Protein AF-A0A8J9UIL4-F1 (afdb_monomer)

Solvent-accessible surface area (backbone atoms only — not comparable to full-atom values): 5146 Å² total; per-residue (Å²): 136,87,82,81,81,80,79,78,79,76,74,73,76,83,77,59,75,65,41,62,36,66,78,47,51,79,39,63,75,52,36,51,57,45,49,52,56,50,52,54,50,49,59,75,53,67,78,56,86,92,60,55,70,66,58,56,48,51,52,50,54,48,49,51,54,52,47,42,42,70,74,50,27,69,40,82,55,78,82,88,128

Secondary structure (DSSP, 8-state):
---------------PPPEE-GGGGGSHHHHHHHHHHHHHHHHHTS--TT--HHHHHHHHHHHHHHHHHHHT-EEPPPPP-

Structure (mmCIF, N/CA/C/O backbone):
data_AF-A0A8J9UIL4-F1
#
_entry.id   AF-A0A8J9UIL4-F1
#
loop_
_atom_site.group_PDB
_atom_site.id
_atom_site.type_symbol
_atom_site.label_atom_id
_atom_site.label_alt_id
_atom_site.label_comp_id
_atom_site.label_asym_id
_atom_site.label_entity_id
_atom_site.label_seq_id
_atom_site.pdbx_PDB_ins_code
_atom_site.Cartn_x
_atom_site.Cartn_y
_atom_site.Cartn_z
_atom_site.occupancy
_atom_site.B_iso_or_equiv
_atom_site.auth_seq_id
_atom_site.auth_comp_id
_atom_site.auth_asym_id
_atom_site.auth_atom_id
_atom_site.pdbx_PDB_model_num
ATOM 1 N N . MET A 1 1 ? -28.220 -45.233 -36.231 1.00 37.81 1 MET A N 1
ATOM 2 C CA . MET A 1 1 ? -26.930 -44.517 -36.313 1.00 37.81 1 MET A CA 1
ATOM 3 C C . MET A 1 1 ? -26.770 -43.730 -35.027 1.00 37.81 1 MET A C 1
ATOM 5 O O . MET A 1 1 ? -27.570 -42.837 -34.787 1.00 37.81 1 MET A O 1
ATOM 9 N N . GLU A 1 2 ? -25.819 -44.105 -34.176 1.00 38.44 2 GLU A N 1
ATOM 10 C CA . GLU A 1 2 ? -25.531 -43.372 -32.940 1.00 38.44 2 GLU A CA 1
ATOM 11 C C . GLU A 1 2 ? -24.565 -42.225 -33.240 1.00 38.44 2 GLU A C 1
ATOM 13 O O . GLU A 1 2 ? -23.463 -42.435 -33.746 1.00 38.44 2 GLU A O 1
ATOM 18 N N . VAL A 1 3 ? -24.988 -40.995 -32.951 1.00 41.12 3 VAL A N 1
ATOM 19 C CA . VAL A 1 3 ? -24.148 -39.805 -33.096 1.00 41.12 3 VAL A CA 1
ATOM 20 C C . VAL A 1 3 ? -23.501 -39.527 -31.744 1.00 41.12 3 VAL A C 1
ATOM 22 O O . VAL A 1 3 ? -24.112 -38.944 -30.852 1.00 41.12 3 VAL A O 1
ATOM 25 N N . ILE A 1 4 ? -22.253 -39.964 -31.579 1.00 51.34 4 ILE A N 1
ATOM 26 C CA . ILE A 1 4 ? -21.469 -39.694 -30.369 1.00 51.34 4 ILE A CA 1
ATOM 27 C C . ILE A 1 4 ? -20.926 -38.262 -30.452 1.00 51.34 4 ILE A C 1
ATOM 29 O O . ILE A 1 4 ? -19.910 -37.989 -31.095 1.00 51.34 4 ILE A O 1
ATOM 33 N N . LEU A 1 5 ? -21.610 -37.331 -29.787 1.00 50.69 5 LEU A N 1
ATOM 34 C CA . LEU A 1 5 ? -21.161 -35.949 -29.616 1.00 50.69 5 LEU A CA 1
ATOM 35 C C . LEU A 1 5 ? -19.975 -35.902 -28.640 1.00 50.69 5 LEU A C 1
ATOM 37 O O . LEU A 1 5 ? -20.138 -35.905 -27.422 1.00 50.69 5 LEU A O 1
ATOM 41 N N . LYS A 1 6 ? -18.751 -35.841 -29.176 1.00 53.03 6 LYS A N 1
ATOM 42 C CA . LYS A 1 6 ? -17.537 -35.594 -28.383 1.00 53.03 6 LYS A CA 1
ATOM 43 C C . LYS A 1 6 ? -17.460 -34.116 -28.003 1.00 53.03 6 LYS A C 1
ATOM 45 O O . LYS A 1 6 ? -16.888 -33.304 -28.729 1.00 53.03 6 LYS A O 1
ATOM 50 N N . ILE A 1 7 ? -18.014 -33.770 -26.845 1.00 54.75 7 ILE A N 1
ATOM 51 C CA . ILE A 1 7 ? -17.839 -32.449 -26.236 1.00 54.75 7 ILE A CA 1
ATOM 52 C C . ILE A 1 7 ? -16.366 -32.314 -25.823 1.00 54.75 7 ILE A C 1
ATOM 54 O O . ILE A 1 7 ? -15.913 -32.924 -24.855 1.00 54.75 7 ILE A O 1
ATOM 58 N N . LYS A 1 8 ? -15.586 -31.524 -26.571 1.00 55.19 8 LYS A N 1
ATOM 59 C CA . LYS A 1 8 ? -14.251 -31.096 -26.135 1.00 55.19 8 LYS A CA 1
ATOM 60 C C . LYS A 1 8 ? -14.430 -30.106 -24.988 1.00 55.19 8 LYS A C 1
ATOM 62 O O . LYS A 1 8 ? -14.753 -28.944 -25.220 1.00 55.19 8 LYS A O 1
ATOM 67 N N . LEU A 1 9 ? -14.205 -30.566 -23.758 1.00 42.41 9 LEU A N 1
ATOM 68 C CA . LEU A 1 9 ? -14.082 -29.693 -22.596 1.00 42.41 9 LEU A CA 1
ATOM 69 C C . LEU A 1 9 ? -12.883 -28.763 -22.828 1.00 42.41 9 LEU A C 1
ATOM 71 O O . LEU A 1 9 ? -11.724 -29.169 -22.714 1.00 42.41 9 LEU A O 1
ATOM 75 N N . ASN A 1 10 ? -13.156 -27.518 -23.207 1.00 47.84 10 ASN A N 1
ATOM 76 C CA . ASN A 1 10 ? -12.144 -26.477 -23.254 1.00 47.84 10 ASN A CA 1
ATOM 77 C C . ASN A 1 10 ? -11.796 -26.152 -21.797 1.00 47.84 10 ASN A C 1
ATOM 79 O O . ASN A 1 10 ? -12.500 -25.377 -21.152 1.00 47.84 10 ASN A O 1
ATOM 83 N N . LYS A 1 11 ? -10.775 -26.819 -21.242 1.00 51.00 11 LYS A N 1
ATOM 84 C CA . LYS A 1 11 ? -10.246 -26.504 -19.911 1.00 51.00 11 LYS A CA 1
ATOM 85 C C . LYS A 1 11 ? -9.832 -25.034 -19.942 1.00 51.00 11 LYS A C 1
ATOM 87 O O . LYS A 1 11 ? -8.804 -24.698 -20.534 1.00 51.00 11 LYS A O 1
ATOM 92 N N . GLN A 1 12 ? -10.655 -24.157 -19.363 1.00 51.97 12 GLN A N 1
ATOM 93 C CA . GLN A 1 12 ? -10.261 -22.779 -19.101 1.00 51.97 12 GLN A CA 1
ATOM 94 C C . GLN A 1 12 ? -8.917 -22.847 -18.377 1.00 51.97 12 GLN A C 1
ATOM 96 O O . GLN A 1 12 ? -8.789 -23.537 -17.368 1.00 51.97 12 GLN A O 1
ATOM 101 N N . LYS A 1 13 ? -7.889 -22.206 -18.943 1.00 52.50 13 LYS A N 1
ATOM 102 C CA . LYS A 1 13 ? -6.602 -22.057 -18.262 1.00 52.50 13 LYS A CA 1
ATOM 103 C C . LYS A 1 13 ? -6.896 -21.410 -16.914 1.00 52.50 13 LYS A C 1
ATOM 105 O O . LYS A 1 13 ? -7.389 -20.284 -16.904 1.00 52.50 13 LYS A O 1
ATOM 110 N N . GLU A 1 14 ? -6.601 -22.109 -15.823 1.00 49.81 14 GLU A N 1
ATOM 111 C CA . GLU A 1 14 ? -6.612 -21.529 -14.484 1.00 49.81 14 GLU A CA 1
ATOM 112 C C . GLU A 1 14 ? -5.755 -20.260 -14.516 1.00 49.81 14 GLU A C 1
ATOM 114 O 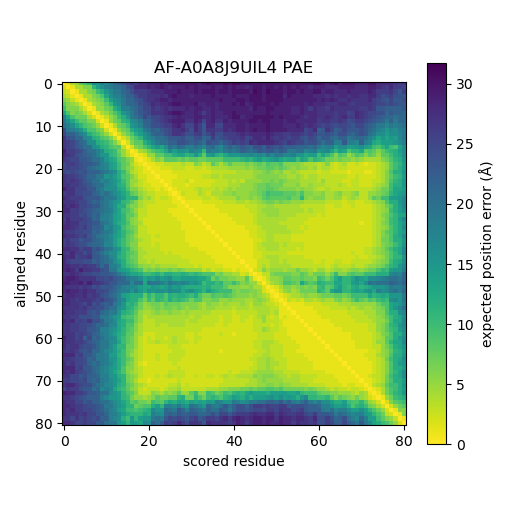O . GLU A 1 14 ? -4.535 -20.287 -14.691 1.00 49.81 14 GLU A O 1
ATOM 119 N N . CYS A 1 15 ? -6.426 -19.112 -14.472 1.00 46.06 15 CYS A N 1
ATOM 120 C CA . CYS A 1 15 ? -5.773 -17.822 -14.408 1.00 46.06 15 CYS A CA 1
ATOM 121 C C . CYS A 1 15 ? -5.432 -17.599 -12.937 1.00 46.06 15 CYS A C 1
ATOM 123 O O . CYS A 1 15 ? -6.272 -17.134 -12.170 1.00 46.06 15 CYS A O 1
ATOM 125 N N . HIS A 1 16 ? -4.228 -17.998 -12.523 1.00 61.34 16 HIS A N 1
ATOM 126 C CA . HIS A 1 16 ? -3.795 -17.778 -11.147 1.00 61.34 16 HIS A CA 1
ATOM 127 C C . HIS A 1 16 ? -3.783 -16.285 -10.811 1.00 61.34 16 HIS A C 1
ATOM 129 O O . HIS A 1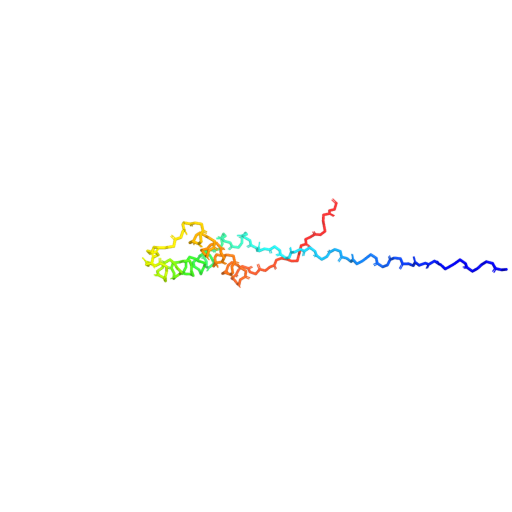 16 ? -3.402 -15.436 -11.627 1.00 61.34 16 HIS A O 1
ATOM 135 N N . THR A 1 17 ? -4.186 -15.978 -9.579 1.00 61.19 17 THR A N 1
ATOM 136 C CA . THR A 1 17 ? -4.251 -14.621 -9.048 1.00 61.19 17 THR A CA 1
ATOM 137 C C . THR A 1 17 ? -2.871 -13.968 -9.164 1.00 61.19 17 THR A C 1
ATOM 139 O O . THR A 1 17 ? -1.890 -14.524 -8.668 1.00 61.19 17 THR A O 1
ATOM 142 N N . PRO A 1 18 ? -2.746 -12.800 -9.816 1.00 65.75 18 PRO A N 1
ATOM 143 C CA . PRO A 1 18 ? -1.448 -12.163 -9.988 1.00 65.75 18 PRO A CA 1
ATOM 144 C C . PRO A 1 18 ? -0.804 -11.856 -8.632 1.00 65.75 18 PRO A C 1
ATOM 146 O O . PRO A 1 18 ? -1.394 -11.129 -7.828 1.00 65.75 18 PRO A O 1
ATOM 149 N N . THR A 1 19 ? 0.404 -12.366 -8.395 1.00 82.56 19 THR A N 1
ATOM 150 C CA . THR A 1 19 ? 1.144 -12.129 -7.149 1.00 82.56 19 THR A CA 1
ATOM 151 C C . THR A 1 19 ? 1.921 -10.818 -7.223 1.00 82.56 19 THR A C 1
ATOM 153 O O . THR A 1 19 ? 2.458 -10.449 -8.272 1.00 82.56 19 THR A O 1
ATOM 156 N N . ILE A 1 20 ? 1.958 -10.081 -6.113 1.00 87.56 20 ILE A N 1
ATOM 157 C CA . ILE A 1 20 ? 2.765 -8.862 -5.984 1.00 87.56 20 ILE A CA 1
ATOM 158 C C . ILE A 1 20 ? 4.246 -9.259 -5.996 1.00 87.56 20 ILE A C 1
ATOM 160 O O . ILE A 1 20 ? 4.636 -10.245 -5.370 1.00 87.56 20 ILE A O 1
ATOM 164 N N . LYS A 1 21 ? 5.078 -8.498 -6.712 1.00 90.06 21 LYS A N 1
ATOM 165 C CA . LYS A 1 21 ? 6.521 -8.753 -6.828 1.00 90.06 21 LYS A CA 1
ATOM 166 C C . LYS A 1 21 ? 7.289 -8.284 -5.586 1.00 90.06 21 LYS A C 1
ATOM 168 O O . LYS A 1 21 ? 8.099 -7.369 -5.674 1.00 90.06 21 LYS A O 1
ATOM 173 N N . TRP A 1 22 ? 7.049 -8.906 -4.434 1.00 89.31 22 TRP A N 1
ATOM 174 C CA . TRP A 1 22 ? 7.659 -8.512 -3.154 1.00 89.31 22 TRP A CA 1
ATOM 175 C C . TRP A 1 22 ? 9.193 -8.445 -3.180 1.00 89.31 22 TRP A C 1
ATOM 177 O O . TRP A 1 22 ? 9.758 -7.568 -2.541 1.00 89.31 22 TRP A O 1
ATOM 187 N N . TYR A 1 23 ? 9.852 -9.273 -4.000 1.00 88.25 23 TYR A N 1
ATOM 188 C CA . TYR A 1 23 ? 11.309 -9.240 -4.208 1.00 88.25 23 TYR A CA 1
ATOM 189 C C . TYR A 1 23 ? 11.840 -7.875 -4.694 1.00 88.25 23 TYR A C 1
ATOM 191 O O . TYR A 1 23 ? 13.013 -7.569 -4.537 1.00 88.25 23 TYR A O 1
ATOM 199 N N . MET A 1 24 ? 10.991 -7.015 -5.269 1.00 90.19 24 MET A N 1
ATOM 200 C CA . MET A 1 24 ? 11.384 -5.662 -5.680 1.00 90.19 24 MET A CA 1
ATOM 201 C C . MET A 1 24 ? 11.685 -4.736 -4.493 1.00 90.19 24 MET A C 1
ATOM 203 O O . MET A 1 24 ? 12.293 -3.693 -4.709 1.00 90.19 24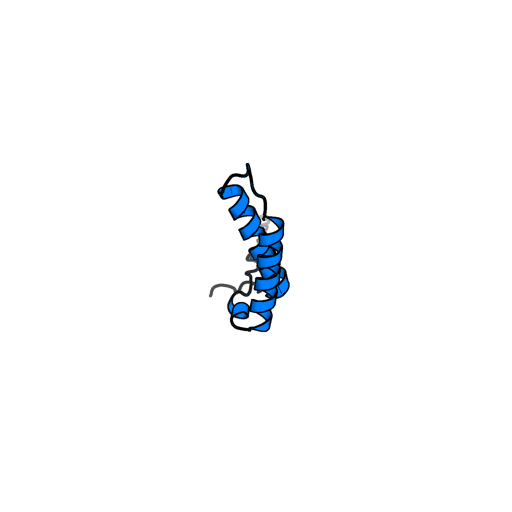 MET A O 1
ATOM 207 N N . LEU A 1 25 ? 11.299 -5.103 -3.264 1.00 89.25 25 LEU A N 1
ATOM 208 C CA . LEU A 1 25 ? 11.658 -4.369 -2.044 1.00 89.25 25 LEU A CA 1
ATOM 209 C C . LEU A 1 25 ? 13.165 -4.356 -1.767 1.00 89.25 25 LEU A C 1
ATOM 211 O O . LEU A 1 25 ? 13.635 -3.462 -1.077 1.00 89.25 25 LEU A O 1
ATOM 215 N N . GLU A 1 26 ? 13.928 -5.290 -2.338 1.00 89.31 26 GLU A N 1
ATOM 216 C CA . GLU A 1 26 ? 15.395 -5.275 -2.269 1.00 89.31 26 GLU A CA 1
ATOM 217 C C . GLU A 1 26 ? 15.996 -4.048 -2.977 1.00 89.31 26 GLU A C 1
ATOM 219 O O . GLU A 1 26 ? 17.146 -3.684 -2.742 1.00 89.31 26 GLU A O 1
ATOM 224 N N . LYS A 1 27 ? 15.223 -3.380 -3.845 1.00 92.19 27 LYS A N 1
ATOM 225 C CA . LYS A 1 27 ? 15.625 -2.124 -4.477 1.00 92.19 27 LYS A CA 1
ATOM 226 C C . LYS A 1 27 ? 15.234 -0.953 -3.584 1.00 92.19 27 LYS A C 1
ATOM 228 O O . LYS A 1 27 ? 14.042 -0.692 -3.412 1.00 92.19 27 LYS A O 1
ATOM 233 N N . ASN A 1 28 ? 16.228 -0.187 -3.134 1.00 88.38 28 ASN A N 1
ATOM 234 C CA . ASN A 1 28 ? 16.022 0.989 -2.281 1.00 88.38 28 ASN A CA 1
ATOM 235 C C . ASN A 1 28 ? 14.944 1.936 -2.828 1.00 88.38 28 ASN A C 1
ATOM 237 O O . ASN A 1 28 ? 14.037 2.299 -2.097 1.00 88.38 28 ASN A O 1
ATOM 241 N N . GLU A 1 29 ? 14.942 2.251 -4.125 1.00 92.88 29 GLU A N 1
ATOM 242 C CA . GLU A 1 29 ? 13.918 3.130 -4.716 1.00 92.88 29 GLU A CA 1
ATOM 243 C C . GLU A 1 29 ? 12.479 2.614 -4.545 1.00 92.88 29 GLU A C 1
ATOM 245 O O . GLU A 1 29 ? 11.540 3.395 -4.398 1.00 92.88 29 GLU A O 1
ATOM 250 N N . CYS A 1 30 ? 12.279 1.295 -4.595 1.00 91.00 30 CYS A N 1
ATOM 251 C CA . CYS A 1 30 ? 10.965 0.682 -4.414 1.00 91.00 30 CYS A CA 1
ATOM 252 C C . CYS A 1 30 ? 10.569 0.646 -2.934 1.00 91.00 30 CYS A C 1
ATOM 254 O O . CYS A 1 30 ? 9.404 0.887 -2.613 1.00 91.00 30 CYS A O 1
ATOM 256 N N . ALA A 1 31 ? 11.529 0.372 -2.046 1.00 92.12 31 ALA A N 1
ATOM 257 C CA . ALA A 1 31 ? 11.326 0.404 -0.602 1.00 92.12 31 ALA A CA 1
ATOM 258 C C . ALA A 1 31 ? 10.983 1.817 -0.107 1.00 92.12 31 ALA A C 1
ATOM 260 O O . ALA A 1 31 ? 10.011 1.975 0.627 1.00 92.12 31 ALA A O 1
ATOM 261 N N . GLU A 1 32 ? 11.704 2.840 -0.573 1.00 95.69 32 GLU A N 1
ATOM 262 C CA . GLU A 1 32 ? 11.467 4.247 -0.229 1.00 95.69 32 GLU A CA 1
ATOM 263 C C . GLU A 1 32 ? 10.052 4.686 -0.621 1.00 95.69 32 GLU A C 1
ATOM 265 O O . GLU A 1 32 ? 9.304 5.176 0.220 1.00 95.69 32 GLU A O 1
ATOM 270 N N . LYS A 1 33 ? 9.627 4.395 -1.857 1.00 93.88 33 LYS A N 1
ATOM 271 C CA . LYS A 1 33 ? 8.271 4.730 -2.326 1.00 93.88 33 LYS A CA 1
ATOM 272 C C . LYS A 1 33 ? 7.175 4.027 -1.528 1.00 93.88 33 LYS A C 1
ATOM 274 O O . LYS A 1 33 ? 6.107 4.592 -1.311 1.00 93.88 33 LYS A O 1
ATOM 279 N N . ILE A 1 34 ? 7.398 2.777 -1.116 1.00 93.81 34 ILE A N 1
ATOM 280 C CA . ILE A 1 34 ? 6.436 2.067 -0.263 1.00 93.81 34 ILE A CA 1
ATOM 281 C C . ILE A 1 34 ? 6.414 2.687 1.130 1.00 93.81 34 ILE A C 1
ATOM 283 O O . ILE A 1 34 ? 5.332 2.917 1.665 1.00 93.81 34 ILE A O 1
ATOM 287 N N . ARG A 1 35 ? 7.584 2.988 1.699 1.00 94.38 35 ARG A N 1
ATOM 288 C CA . ARG A 1 35 ? 7.709 3.615 3.014 1.00 94.38 35 ARG A CA 1
ATOM 289 C C . ARG A 1 35 ? 6.978 4.952 3.056 1.00 94.38 35 ARG A C 1
ATOM 291 O O . ARG A 1 35 ? 6.191 5.155 3.970 1.00 94.38 35 ARG A O 1
ATOM 298 N N . GLU A 1 36 ? 7.182 5.814 2.061 1.00 95.69 36 GLU A N 1
ATOM 299 C CA . GLU A 1 36 ? 6.480 7.099 1.934 1.00 95.69 36 GLU A CA 1
ATOM 300 C C . GLU A 1 36 ? 4.961 6.915 2.000 1.00 95.69 36 GLU A C 1
ATOM 302 O O . GLU A 1 36 ? 4.310 7.507 2.855 1.00 95.69 36 GLU A O 1
ATOM 307 N N . ARG A 1 37 ? 4.403 6.005 1.191 1.00 94.38 37 ARG A N 1
ATOM 308 C CA . ARG A 1 37 ? 2.956 5.727 1.181 1.00 94.38 37 ARG A CA 1
ATOM 309 C C . ARG A 1 37 ? 2.424 5.206 2.511 1.00 94.38 37 ARG A C 1
ATOM 311 O O . ARG A 1 37 ? 1.316 5.554 2.909 1.00 94.38 37 ARG A O 1
ATOM 318 N N . VAL A 1 38 ? 3.188 4.355 3.188 1.00 93.56 38 VAL A N 1
ATOM 319 C CA . VAL A 1 38 ? 2.789 3.810 4.490 1.00 93.56 38 VAL A CA 1
ATOM 320 C C . VAL A 1 38 ? 2.834 4.892 5.566 1.00 93.56 38 VAL A C 1
ATOM 322 O O . VAL A 1 38 ? 1.905 4.982 6.363 1.00 93.56 38 VAL A O 1
ATOM 325 N N . VAL A 1 39 ? 3.867 5.737 5.572 1.00 93.56 39 VAL A N 1
ATOM 326 C CA . VAL A 1 39 ? 4.003 6.843 6.530 1.00 93.56 39 VAL A CA 1
ATOM 327 C C . VAL A 1 39 ? 2.913 7.893 6.315 1.00 93.56 39 VAL A C 1
ATOM 329 O O . VAL A 1 39 ? 2.279 8.290 7.289 1.00 93.56 39 VAL A 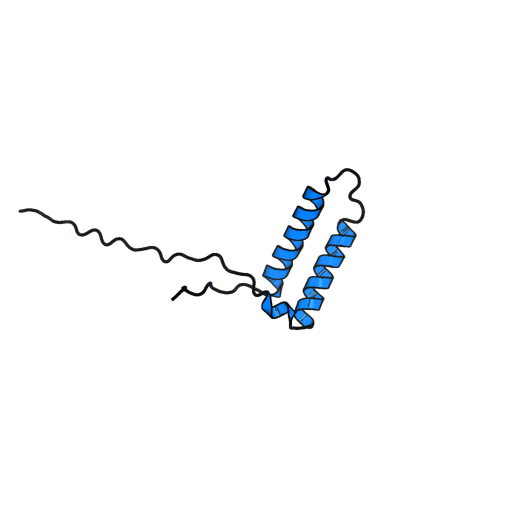O 1
ATOM 332 N N . GLU A 1 40 ? 2.627 8.280 5.067 1.00 94.31 40 GLU A N 1
ATOM 333 C CA . GLU A 1 40 ? 1.478 9.137 4.727 1.00 94.31 40 GLU A CA 1
ATOM 334 C C . GLU A 1 40 ? 0.188 8.571 5.337 1.00 94.31 40 GLU A C 1
ATOM 336 O O . GLU A 1 40 ? -0.530 9.273 6.050 1.00 94.31 40 GLU A O 1
ATOM 341 N N . LYS A 1 41 ? -0.056 7.266 5.152 1.00 92.56 41 LYS A N 1
ATOM 342 C CA . LYS A 1 41 ? -1.251 6.616 5.692 1.00 92.56 41 LYS A CA 1
ATOM 343 C C . LYS A 1 41 ? -1.272 6.561 7.221 1.00 92.56 41 LYS A C 1
ATOM 345 O O . LYS A 1 41 ? -2.335 6.697 7.818 1.00 92.56 41 LYS A O 1
ATOM 350 N N . MET A 1 42 ? -0.125 6.362 7.869 1.00 90.25 42 MET A N 1
ATOM 351 C CA . MET A 1 42 ? -0.016 6.417 9.333 1.00 90.25 42 MET A CA 1
ATOM 352 C C . MET A 1 42 ? -0.380 7.800 9.874 1.00 90.25 42 MET A C 1
ATOM 354 O O . MET A 1 42 ? -1.074 7.881 10.882 1.00 90.25 42 MET A O 1
ATOM 358 N N . ILE A 1 43 ? 0.053 8.866 9.196 1.00 91.00 43 ILE A N 1
ATOM 359 C CA . ILE A 1 43 ? -0.262 10.249 9.573 1.00 91.00 43 ILE A CA 1
ATOM 360 C C . ILE A 1 43 ? -1.757 10.531 9.383 1.00 91.00 43 ILE A C 1
ATOM 362 O O . ILE A 1 43 ? -2.382 11.083 10.286 1.00 91.00 43 ILE A O 1
ATOM 366 N N . GLU A 1 44 ? -2.356 10.105 8.264 1.00 89.00 44 GLU A N 1
ATOM 367 C CA . GLU A 1 44 ? -3.814 10.198 8.045 1.00 89.00 44 GLU A CA 1
ATOM 368 C C . GLU A 1 44 ? -4.613 9.498 9.151 1.00 89.00 44 GLU A C 1
ATOM 370 O O . GLU A 1 44 ? -5.694 9.937 9.536 1.00 89.00 44 GLU A O 1
ATOM 375 N N . MET A 1 45 ? -4.068 8.400 9.668 1.00 86.69 45 MET A N 1
ATOM 376 C CA . MET A 1 45 ? -4.640 7.616 10.756 1.00 86.69 45 MET A CA 1
ATOM 377 C C . MET A 1 45 ? -4.158 8.074 12.143 1.00 86.69 45 MET A C 1
ATOM 379 O O . MET A 1 45 ? -4.284 7.332 13.111 1.00 86.69 45 MET A O 1
ATOM 383 N N . GLY A 1 46 ? -3.595 9.279 12.270 1.00 80.81 46 GLY A N 1
ATOM 384 C CA . GLY A 1 46 ? -3.055 9.793 13.532 1.00 80.81 46 GLY A CA 1
ATOM 385 C C . GLY A 1 46 ? -4.097 9.973 14.643 1.00 80.81 46 GLY A C 1
ATOM 386 O O . GLY A 1 46 ? -3.735 9.944 15.818 1.00 80.81 46 GLY A O 1
ATOM 387 N N . ASP A 1 47 ? -5.383 10.095 14.295 1.00 73.81 47 ASP A N 1
ATOM 388 C CA . ASP A 1 47 ? -6.490 10.130 15.256 1.00 73.81 47 ASP A CA 1
ATOM 389 C C . ASP A 1 47 ? -7.490 8.996 14.992 1.00 73.81 47 ASP A C 1
ATOM 391 O O . ASP A 1 47 ? -8.407 9.085 14.174 1.00 73.81 47 ASP A O 1
ATOM 395 N N . MET A 1 48 ? -7.267 7.879 15.683 1.00 72.94 48 MET A N 1
ATOM 396 C CA . MET A 1 48 ? -8.068 6.653 15.578 1.00 72.94 48 MET A CA 1
ATOM 397 C C . MET A 1 48 ? -8.921 6.431 16.827 1.00 72.94 48 MET A C 1
ATOM 399 O O . MET A 1 48 ? -9.317 5.303 17.129 1.00 72.94 48 MET A O 1
ATOM 403 N N . LYS A 1 49 ? -9.199 7.498 17.587 1.00 72.12 49 LYS A N 1
ATOM 404 C CA . LYS A 1 49 ? -10.024 7.409 18.792 1.00 72.12 49 LYS A CA 1
ATOM 405 C C . LYS A 1 49 ? -11.395 6.826 18.439 1.00 72.12 49 LYS A C 1
ATOM 407 O O . LYS A 1 49 ? -12.117 7.369 17.610 1.00 72.12 49 LYS A O 1
ATOM 412 N N . GLY A 1 50 ? -11.749 5.715 19.081 1.00 76.31 50 GLY A N 1
ATOM 413 C CA . GLY A 1 50 ? -13.038 5.047 18.886 1.00 76.31 50 GLY A CA 1
ATOM 414 C C . GLY A 1 50 ? -13.095 4.019 17.751 1.00 76.31 50 GLY A C 1
ATOM 415 O O . GLY A 1 50 ? -14.154 3.427 17.574 1.00 76.31 50 GLY A O 1
ATOM 416 N N . ARG A 1 51 ? -11.997 3.766 17.022 1.00 81.94 51 ARG A N 1
ATOM 417 C CA . ARG A 1 51 ? -11.905 2.630 16.085 1.00 81.94 51 ARG A CA 1
ATOM 418 C C . ARG A 1 51 ? -11.314 1.393 16.748 1.00 81.94 51 ARG A C 1
ATOM 420 O O . ARG A 1 51 ? -10.422 1.490 17.594 1.00 81.94 51 ARG A O 1
ATOM 427 N N . GLU A 1 52 ? -11.791 0.221 16.340 1.00 87.38 52 GLU A N 1
ATOM 428 C CA . GLU A 1 52 ? -11.230 -1.043 16.811 1.00 87.38 52 GLU A CA 1
ATOM 429 C C . GLU A 1 52 ? -9.850 -1.297 16.195 1.00 87.38 52 GLU A C 1
ATOM 431 O O . GLU A 1 52 ? -9.609 -1.039 15.016 1.00 87.38 52 GLU A O 1
ATOM 436 N N . VAL A 1 53 ? -8.942 -1.894 16.973 1.00 84.06 53 VAL A N 1
ATOM 437 C CA . VAL A 1 53 ? -7.576 -2.228 16.524 1.00 84.06 53 VAL A CA 1
ATOM 438 C C . VAL A 1 53 ? -7.582 -3.046 15.225 1.00 84.06 53 VAL A C 1
ATOM 440 O O . VAL A 1 53 ? -6.741 -2.829 14.351 1.00 84.06 53 VAL A O 1
ATOM 443 N N . ASN A 1 54 ? -8.553 -3.950 15.063 1.00 89.62 54 ASN A N 1
ATOM 444 C CA . ASN A 1 54 ? -8.691 -4.766 13.858 1.00 89.62 54 ASN A CA 1
ATOM 445 C C . ASN A 1 54 ? -9.059 -3.943 12.619 1.00 89.62 54 ASN A C 1
ATOM 447 O O . ASN A 1 54 ? -8.521 -4.196 11.542 1.00 89.62 54 ASN A O 1
ATOM 451 N N . GLU A 1 55 ? -9.944 -2.957 12.750 1.00 87.69 55 GLU A N 1
ATOM 452 C CA . GLU A 1 55 ? -10.309 -2.061 11.648 1.00 87.69 55 GLU A CA 1
ATOM 453 C C . GLU A 1 55 ? -9.099 -1.240 11.210 1.00 87.69 55 GLU A C 1
ATOM 455 O O . GLU A 1 55 ? -8.773 -1.187 10.023 1.00 87.69 55 GLU A O 1
ATOM 460 N N . CYS A 1 56 ? -8.369 -0.703 12.188 1.00 88.38 56 CYS A N 1
ATOM 461 C CA . CYS A 1 56 ? -7.141 0.047 11.970 1.00 88.38 56 CYS A CA 1
ATOM 462 C C . CYS A 1 56 ? -6.087 -0.776 11.222 1.00 88.38 56 CYS A C 1
ATOM 464 O O . CYS A 1 56 ? -5.471 -0.312 10.257 1.00 88.38 56 CYS A O 1
ATOM 466 N N . TRP A 1 57 ? -5.900 -2.029 11.639 1.00 89.94 57 TRP A 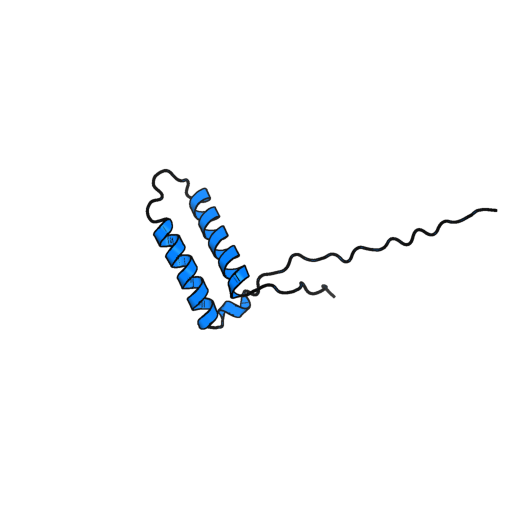N 1
ATOM 467 C CA . TRP A 1 57 ? -4.959 -2.938 10.999 1.00 89.94 57 TRP A CA 1
ATOM 468 C C . TRP A 1 57 ? -5.399 -3.340 9.590 1.00 89.94 57 TRP A C 1
ATOM 470 O O . TRP A 1 57 ? -4.578 -3.377 8.671 1.00 89.94 57 TRP A O 1
ATOM 480 N N . ASN A 1 58 ? -6.690 -3.602 9.389 1.00 92.19 58 ASN A N 1
ATOM 481 C CA . ASN A 1 58 ? -7.236 -3.950 8.081 1.00 92.19 58 ASN A CA 1
ATOM 482 C C . ASN A 1 58 ? -7.067 -2.808 7.074 1.00 92.19 58 ASN A C 1
ATOM 484 O O . ASN A 1 58 ? -6.679 -3.062 5.927 1.00 92.19 58 ASN A O 1
ATOM 488 N N . GLU A 1 59 ? -7.301 -1.566 7.502 1.00 90.88 59 GLU A N 1
ATOM 489 C CA . GLU A 1 59 ? -7.109 -0.373 6.677 1.00 90.88 59 GLU A CA 1
ATOM 490 C C . GLU A 1 59 ? -5.631 -0.189 6.303 1.00 90.88 59 GLU A C 1
ATOM 492 O O . GLU A 1 59 ? -5.299 -0.051 5.119 1.00 90.88 59 GLU A O 1
ATOM 497 N N . MET A 1 60 ? -4.727 -0.305 7.282 1.00 93.06 60 MET A N 1
ATOM 498 C CA . MET A 1 60 ? -3.283 -0.238 7.049 1.00 93.06 60 MET A CA 1
ATOM 499 C C . MET A 1 60 ? -2.805 -1.328 6.083 1.00 93.06 60 MET A C 1
ATOM 501 O O . MET A 1 60 ? -2.124 -1.060 5.090 1.00 93.06 60 MET A O 1
ATOM 505 N N . ALA A 1 61 ? -3.189 -2.578 6.338 1.00 92.25 61 ALA A N 1
ATOM 506 C CA . ALA A 1 61 ? -2.804 -3.706 5.504 1.00 92.25 61 ALA A CA 1
ATOM 507 C C . ALA A 1 61 ? -3.364 -3.567 4.077 1.00 92.25 61 ALA A C 1
ATOM 509 O O . ALA A 1 61 ? -2.714 -3.961 3.105 1.00 92.25 61 ALA A O 1
ATOM 510 N N . GLY A 1 62 ? -4.556 -2.979 3.933 1.00 93.00 62 GLY A N 1
ATOM 511 C CA . GLY A 1 62 ? -5.140 -2.604 2.648 1.00 93.00 62 GLY A CA 1
ATOM 512 C C . GLY A 1 62 ? -4.275 -1.596 1.893 1.00 93.00 62 GLY A C 1
ATOM 513 O O . GLY A 1 62 ? -3.936 -1.838 0.730 1.00 93.00 62 GLY A O 1
ATOM 514 N N . CYS A 1 63 ? -3.860 -0.522 2.568 1.00 93.62 63 CYS A N 1
ATOM 515 C CA . CYS A 1 63 ? -2.963 0.488 2.011 1.00 93.62 63 CYS A CA 1
ATOM 516 C C . CYS A 1 63 ? -1.640 -0.128 1.532 1.00 93.62 63 CYS A C 1
ATOM 518 O O . CYS A 1 63 ? -1.277 0.038 0.366 1.00 93.62 63 CYS A O 1
ATOM 520 N N . ILE A 1 64 ? -0.977 -0.931 2.372 1.00 93.38 64 ILE A N 1
ATOM 521 C CA . ILE A 1 64 ? 0.288 -1.603 2.033 1.00 93.38 64 ILE A CA 1
ATOM 522 C C . ILE A 1 64 ? 0.126 -2.466 0.777 1.00 93.38 64 ILE A C 1
ATOM 524 O O . ILE A 1 64 ? 0.917 -2.363 -0.162 1.00 93.38 64 ILE A O 1
ATOM 528 N N . ARG A 1 65 ? -0.923 -3.300 0.715 1.00 91.75 65 ARG A N 1
ATOM 529 C CA . ARG A 1 65 ? -1.181 -4.156 -0.456 1.00 91.75 65 ARG A CA 1
ATOM 530 C C . ARG A 1 65 ? -1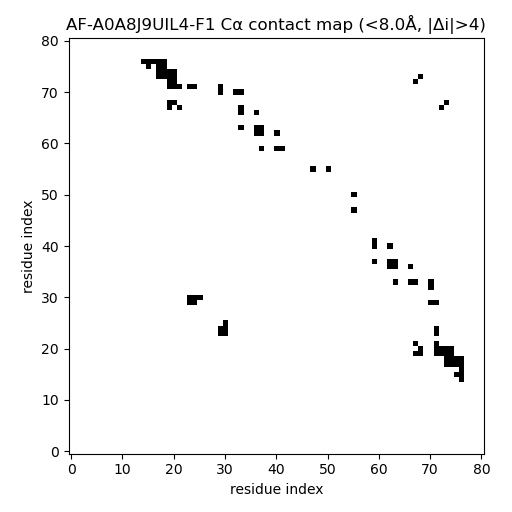.441 -3.336 -1.716 1.00 91.75 65 ARG A C 1
ATOM 532 O O . ARG A 1 65 ? -0.985 -3.722 -2.796 1.00 91.75 65 ARG A O 1
ATOM 539 N N . HIS A 1 66 ? -2.167 -2.225 -1.605 1.00 92.06 66 HIS A N 1
ATOM 540 C CA . HIS A 1 66 ? -2.451 -1.367 -2.749 1.00 92.06 66 HIS A CA 1
ATOM 541 C C . HIS A 1 66 ? -1.192 -0.642 -3.240 1.00 92.06 66 HIS A C 1
ATOM 543 O O . HIS A 1 66 ? -0.917 -0.665 -4.446 1.00 92.06 66 HIS A O 1
ATOM 549 N N . ALA A 1 67 ? -0.414 -0.056 -2.331 1.00 93.00 67 ALA A N 1
ATOM 550 C CA . ALA A 1 67 ? 0.845 0.606 -2.648 1.00 93.00 67 ALA A CA 1
ATOM 551 C C . ALA A 1 67 ? 1.823 -0.378 -3.302 1.00 93.00 67 ALA A C 1
ATOM 553 O O . ALA A 1 67 ? 2.330 -0.123 -4.394 1.00 93.00 67 ALA A O 1
ATOM 554 N N . ALA A 1 68 ? 1.992 -1.563 -2.711 1.00 91.56 68 ALA A N 1
ATOM 555 C CA . ALA A 1 68 ? 2.863 -2.603 -3.243 1.00 91.56 68 ALA A CA 1
ATOM 556 C C . ALA A 1 68 ? 2.424 -3.082 -4.637 1.00 91.56 68 ALA A C 1
ATOM 558 O O . ALA A 1 68 ? 3.257 -3.262 -5.523 1.00 91.56 68 ALA A O 1
ATOM 559 N N . LYS A 1 69 ? 1.116 -3.221 -4.887 1.00 90.75 69 LYS A N 1
ATOM 560 C CA . LYS A 1 69 ? 0.591 -3.559 -6.219 1.00 90.75 69 LYS A CA 1
ATOM 561 C C . LYS A 1 69 ? 0.908 -2.484 -7.266 1.00 90.75 69 LYS A C 1
ATOM 563 O O . LYS A 1 69 ?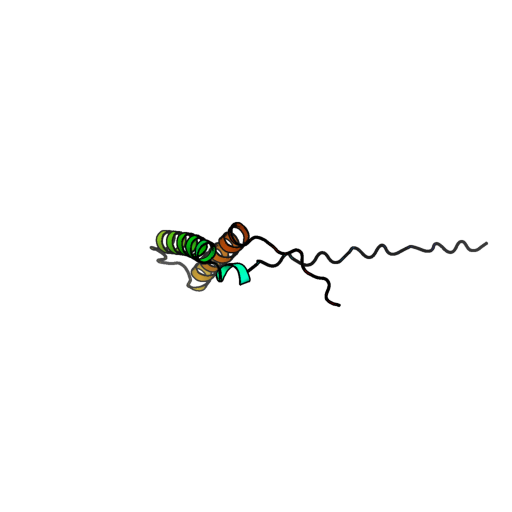 1.164 -2.845 -8.413 1.00 90.75 69 LYS A O 1
ATOM 568 N N . GLY A 1 70 ? 0.861 -1.204 -6.896 1.00 90.19 70 GLY A N 1
ATOM 569 C CA . GLY A 1 70 ? 1.164 -0.089 -7.797 1.00 90.19 70 GLY A CA 1
ATOM 570 C C . GLY A 1 70 ? 2.660 0.072 -8.072 1.00 90.19 70 GLY A C 1
ATOM 571 O O . GLY A 1 70 ? 3.051 0.257 -9.218 1.00 90.19 70 GLY A O 1
ATOM 572 N N . ILE A 1 71 ? 3.490 -0.047 -7.033 1.00 91.69 71 ILE A N 1
ATOM 573 C CA . ILE A 1 71 ? 4.932 0.231 -7.098 1.00 91.69 71 ILE A CA 1
ATOM 574 C C . ILE A 1 71 ? 5.716 -0.986 -7.596 1.00 91.69 71 ILE A C 1
ATOM 576 O O . ILE A 1 71 ? 6.537 -0.873 -8.502 1.00 91.69 71 ILE A O 1
ATOM 580 N N . LEU A 1 72 ? 5.455 -2.168 -7.032 1.00 90.62 72 LEU A N 1
ATOM 581 C CA . LEU A 1 72 ? 6.192 -3.393 -7.372 1.00 90.62 72 LEU A CA 1
ATOM 582 C C . LEU A 1 72 ? 5.610 -4.084 -8.606 1.00 90.62 72 LEU A C 1
ATOM 584 O O . LEU A 1 72 ? 6.279 -4.881 -9.266 1.00 90.62 72 LEU A O 1
ATOM 588 N N . GLY A 1 73 ? 4.352 -3.789 -8.928 1.00 87.31 73 GLY A N 1
ATOM 589 C CA . GLY A 1 73 ? 3.620 -4.447 -9.994 1.00 87.31 73 GLY A CA 1
ATOM 590 C C . GLY A 1 73 ? 3.256 -5.897 -9.661 1.00 87.31 73 GLY A C 1
ATOM 591 O O . GLY A 1 73 ? 3.411 -6.396 -8.542 1.00 87.31 73 GLY A O 1
ATOM 592 N N . LYS A 1 74 ? 2.739 -6.592 -10.675 1.00 85.50 74 LYS A N 1
ATOM 593 C CA . LYS A 1 74 ? 2.238 -7.966 -10.569 1.00 85.50 74 LYS A CA 1
ATOM 594 C C . LYS A 1 74 ? 3.038 -8.914 -11.450 1.00 85.50 74 LYS A C 1
ATOM 596 O O . LYS A 1 74 ? 3.426 -8.558 -12.563 1.00 85.50 74 LYS A O 1
ATOM 601 N N . SER A 1 75 ? 3.275 -10.127 -10.968 1.00 75.94 75 SER A N 1
ATOM 602 C CA . SER A 1 75 ? 3.761 -11.225 -11.798 1.00 75.94 75 SER A CA 1
ATOM 603 C C . SER A 1 75 ? 2.574 -11.991 -12.396 1.00 75.94 75 SER A C 1
ATOM 605 O O . SER A 1 75 ? 1.524 -12.129 -11.762 1.00 75.94 75 SER A O 1
ATOM 607 N N . LYS A 1 76 ? 2.713 -12.456 -13.645 1.00 66.44 76 LYS A N 1
ATOM 608 C CA . LYS A 1 76 ? 1.808 -13.478 -14.185 1.00 66.44 76 LYS A CA 1
ATOM 609 C C . LYS A 1 76 ? 2.202 -14.772 -13.475 1.00 66.44 76 LYS A C 1
ATOM 611 O O . LYS A 1 76 ? 3.354 -15.178 -13.619 1.00 66.44 76 LYS A O 1
ATOM 616 N N . GLY A 1 77 ? 1.306 -15.352 -12.675 1.00 59.72 77 GLY A N 1
ATOM 617 C CA . GLY A 1 77 ? 1.595 -16.586 -11.937 1.00 59.72 77 GLY A CA 1
ATOM 618 C C . GLY A 1 77 ? 2.206 -17.646 -12.862 1.00 59.72 77 GLY A C 1
ATOM 619 O O . GLY A 1 77 ? 1.761 -17.802 -14.004 1.00 59.72 77 GLY A O 1
ATOM 620 N N . LYS A 1 78 ? 3.274 -18.317 -12.417 1.00 55.56 78 LYS A N 1
ATOM 621 C CA . LYS A 1 78 ? 3.865 -19.437 -13.164 1.00 55.56 78 LYS A CA 1
ATOM 622 C C . LYS A 1 78 ? 2.953 -20.660 -13.025 1.00 55.56 78 LYS A C 1
ATOM 624 O O . LYS A 1 78 ? 2.324 -20.835 -11.992 1.00 55.56 78 LYS A O 1
ATOM 629 N N . ARG A 1 79 ? 2.886 -21.484 -14.078 1.00 49.81 79 ARG A N 1
ATOM 630 C CA . ARG A 1 79 ? 2.334 -22.843 -13.983 1.00 49.81 79 ARG A CA 1
ATOM 631 C C . ARG A 1 79 ? 3.285 -23.652 -13.109 1.00 49.81 79 ARG A C 1
ATOM 633 O O . ARG A 1 79 ? 4.454 -23.765 -13.485 1.00 49.81 79 ARG A O 1
ATOM 640 N N . ASP A 1 80 ? 2.792 -24.170 -11.990 1.00 53.53 80 ASP A N 1
ATOM 641 C CA . ASP A 1 80 ? 3.494 -25.214 -11.250 1.00 53.53 80 ASP A CA 1
ATOM 642 C C . ASP A 1 80 ? 3.676 -26.412 -12.191 1.00 53.53 80 ASP A C 1
ATOM 644 O O . ASP A 1 80 ? 2.772 -26.762 -12.959 1.00 53.53 80 ASP A O 1
ATOM 648 N N . ARG A 1 81 ? 4.905 -26.922 -12.245 1.00 45.88 81 ARG A N 1
ATOM 649 C CA . ARG A 1 81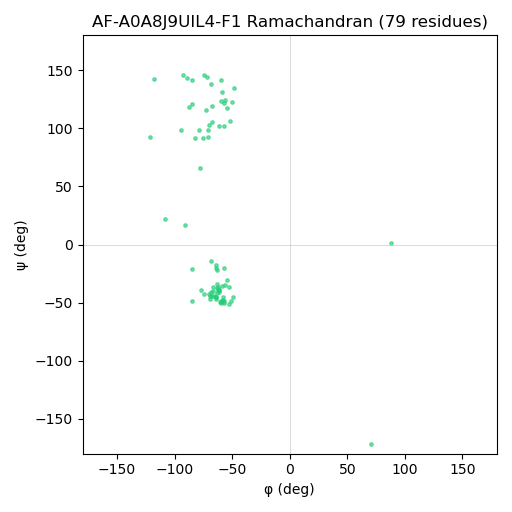 ? 5.338 -27.979 -13.158 1.00 45.88 81 ARG A CA 1
ATOM 650 C C . ARG 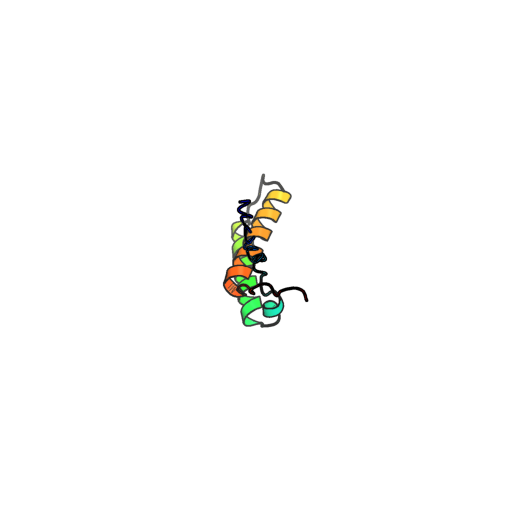A 1 81 ? 5.480 -29.280 -12.394 1.00 45.88 81 ARG A C 1
ATOM 652 O O . ARG A 1 81 ? 6.022 -29.208 -11.272 1.00 45.88 81 ARG A O 1
#

pLDDT: mean 78.01, std 18.12, range [37.81, 95.69]

Nearest PDB structures (foldseek):
  5gpn-assembly1_Al  TM=5.297E-01  e=9.232E+00  Sus scrofa

Radius of gyration: 21.63 Å; Cα contacts (8 Å, |Δi|>4): 52; chains: 1; bounding box: 43×55×55 Å

Mean predicted aligned error: 11.76 Å

Sequence (81 aa):
MEVILKIKLNKQKECHTPTIKWYMLEKNECAEKIRERVVEKMIEMGDMKGREVNECWNEMAGCIRHAAKGILGKSKGKRDR

Organism: NCBI:txid405034

Foldseek 3Di:
DDDPPPPDPPPDPPQPDWDQQPVCCVPPVLVVQLVVQLVVVVVVCVDVPPPDPVVVVVVSVVSSVVSSCVRRNTDRDDPDD